Protein AF-A0A1Y3R311-F1 (afdb_monomer_lite)

Secondary structure (DSSP, 8-state):
-PPP-PPP-------PPP--EEETTEEEEE--TTS---SPPPPTTTEEEEEEEE-SHHHHHHHHHHHHHHHHTTS-SEEEEESSSSEEEEEEEETT-HHHHHHHHHHHHHTT-S-B-TTSPBP--EEEEHHHHHTT--GGG---SEEGGGTB-TTT-PBPSS---

Foldseek 3Di:
DDDDDDDPPDDPDDDDFFDFDDDPQKTKGFADPPQPAPADAADLQQKWWFKFWADAQVSQVLLVVLQRVCSSNNLAGMKMFGNDGTDMITGMHRNVDPVSVLSVLVSCLVSVRFDADPLRFTDFGAIGGVVCVVVVQDDPSDDGPGTPVLFADRNPRDGDPDRDD

Radius of gyration: 16.3 Å; chains: 1; bounding box: 55×37×41 Å

Sequence (165 aa):
MFGPFGRPKGHAGKYAPNTIQNFGGWDWYFAFPNTSISAPMPNKHNSGKWMYFFQDKQGRAFANEMCDLAVGQGIVQEAKASAKDEGVACFYIDGTDITAHQRVIRFFLDHNMIQRTKTGRLYNISFKFDQQTRGGQYGTDFTAQIKLEQFVNLDTGEMLPDPKL

Structure (mmCIF, N/CA/C/O backbone):
data_AF-A0A1Y3R311-F1
#
_entry.id   AF-A0A1Y3R311-F1
#
loop_
_atom_site.group_PDB
_atom_site.id
_atom_site.type_symbol
_atom_site.label_atom_id
_atom_site.label_alt_id
_atom_site.label_comp_id
_atom_site.label_asym_id
_atom_site.label_entity_id
_atom_site.label_seq_id
_atom_site.pdbx_PDB_ins_code
_atom_site.Cartn_x
_atom_site.Cartn_y
_atom_site.Cartn_z
_atom_site.occupancy
_atom_site.B_iso_or_equiv
_atom_site.auth_seq_id
_atom_site.auth_comp_id
_atom_site.auth_asym_id
_atom_site.auth_atom_id
_atom_site.pdbx_PDB_model_num
ATOM 1 N N . MET A 1 1 ? -35.993 -8.562 8.475 1.00 33.44 1 MET A N 1
ATOM 2 C CA . MET A 1 1 ? -35.284 -9.820 8.164 1.00 33.44 1 MET A CA 1
ATOM 3 C C . MET A 1 1 ? -34.502 -9.564 6.882 1.00 33.44 1 MET A C 1
ATOM 5 O O . MET A 1 1 ? -35.084 -9.588 5.809 1.00 33.44 1 MET A O 1
ATOM 9 N N . PHE A 1 2 ? -33.247 -9.128 7.007 1.00 33.75 2 PHE A N 1
ATOM 10 C CA . PHE A 1 2 ? -32.406 -8.748 5.869 1.00 33.75 2 PHE A CA 1
ATOM 11 C C . PHE A 1 2 ? -31.692 -10.000 5.352 1.00 33.75 2 PHE A C 1
ATOM 13 O O . PHE A 1 2 ? -31.004 -10.672 6.117 1.00 33.75 2 PHE A O 1
ATOM 20 N N . GLY A 1 3 ? -31.933 -10.350 4.086 1.00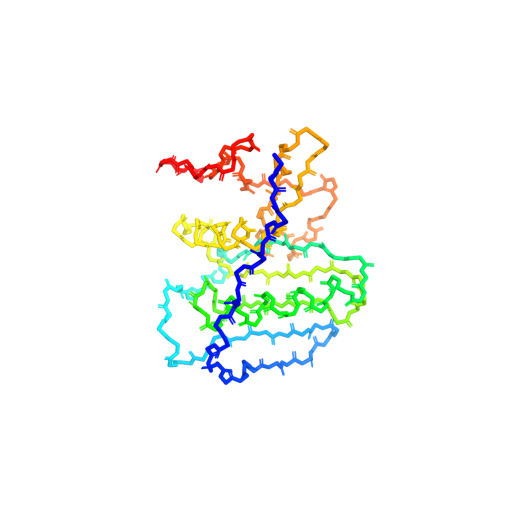 31.83 3 GLY A N 1
ATOM 21 C CA . GLY A 1 3 ? -31.294 -11.484 3.414 1.00 31.83 3 GLY A CA 1
ATOM 22 C C . GLY A 1 3 ? -29.784 -11.276 3.235 1.00 31.83 3 GLY A C 1
ATOM 23 O O . GLY A 1 3 ? -29.303 -10.146 3.338 1.00 31.83 3 GLY A O 1
ATOM 24 N N . PRO A 1 4 ? -29.017 -12.352 2.989 1.00 43.59 4 PRO A N 1
ATOM 25 C CA . PRO A 1 4 ? -27.566 -12.275 2.939 1.00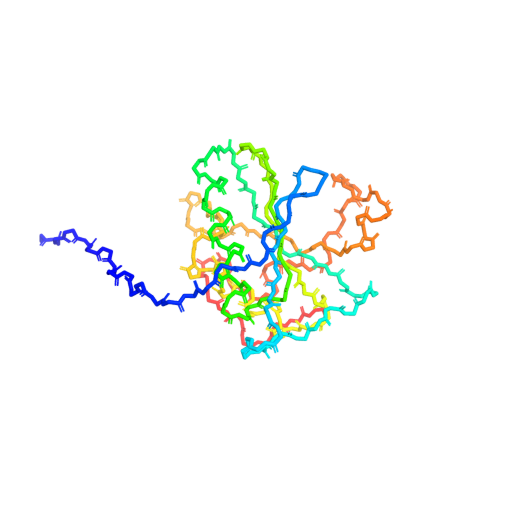 43.59 4 PRO A CA 1
ATOM 26 C C . PRO A 1 4 ? -27.128 -11.449 1.728 1.00 43.59 4 PRO A C 1
ATOM 28 O O . PRO A 1 4 ? -27.533 -11.715 0.596 1.00 43.59 4 PRO A O 1
ATOM 31 N N . PHE A 1 5 ? -26.290 -10.446 1.989 1.00 41.44 5 PHE A N 1
ATOM 32 C CA . PHE A 1 5 ? -25.593 -9.649 0.989 1.00 41.44 5 PHE A CA 1
ATOM 33 C C . PHE A 1 5 ? -24.853 -10.570 0.012 1.00 41.44 5 PHE A C 1
ATOM 35 O O . PHE A 1 5 ? -23.807 -11.141 0.329 1.00 41.44 5 PHE A O 1
ATOM 42 N N . GLY A 1 6 ? -25.413 -10.728 -1.187 1.00 32.56 6 GLY A N 1
ATOM 43 C CA . GLY A 1 6 ? -24.712 -11.331 -2.307 1.00 32.56 6 GLY A CA 1
ATOM 44 C C . GLY A 1 6 ? -23.505 -10.467 -2.652 1.00 32.56 6 GLY A C 1
ATOM 45 O O . GLY A 1 6 ? -23.652 -9.275 -2.919 1.00 32.56 6 GLY A O 1
ATOM 46 N N . ARG A 1 7 ? -22.308 -11.062 -2.641 1.00 37.09 7 ARG A N 1
ATOM 47 C CA . ARG A 1 7 ? -21.120 -10.437 -3.238 1.00 37.09 7 ARG A CA 1
ATOM 48 C C . ARG A 1 7 ? -21.455 -10.067 -4.688 1.00 37.09 7 ARG A C 1
ATOM 50 O O . ARG A 1 7 ? -22.067 -10.897 -5.372 1.00 37.09 7 ARG A O 1
ATOM 57 N N . PRO A 1 8 ? -21.052 -8.890 -5.193 1.00 36.47 8 PRO A N 1
ATOM 58 C CA . PRO A 1 8 ? -21.158 -8.616 -6.615 1.00 36.47 8 PRO A CA 1
ATOM 59 C C . PRO A 1 8 ? -20.398 -9.707 -7.372 1.00 36.47 8 PRO A C 1
ATOM 61 O O . PRO A 1 8 ? -19.242 -10.001 -7.062 1.00 36.47 8 PRO A O 1
ATOM 64 N N . LYS A 1 9 ? -21.061 -10.345 -8.341 1.00 37.06 9 LYS A N 1
ATOM 65 C CA . LYS A 1 9 ? -20.399 -11.245 -9.284 1.00 37.06 9 LYS A CA 1
ATOM 66 C C . LYS A 1 9 ? -19.397 -10.408 -10.077 1.00 37.06 9 LYS A C 1
ATOM 68 O O . LYS A 1 9 ? -19.797 -9.592 -10.908 1.00 37.06 9 LYS A O 1
ATOM 73 N N . GLY A 1 10 ? -18.113 -10.589 -9.775 1.00 35.22 10 GLY A N 1
ATOM 74 C CA . GLY A 1 10 ? -17.020 -9.999 -10.531 1.00 35.22 10 GLY A CA 1
ATOM 75 C C . GLY A 1 10 ? -17.167 -10.371 -12.000 1.00 35.22 10 GLY A C 1
ATOM 76 O O . GLY A 1 10 ? -17.261 -11.548 -12.351 1.00 35.22 10 GLY A O 1
ATOM 77 N N . HIS A 1 11 ? -17.242 -9.356 -12.855 1.00 34.84 11 HIS A N 1
ATOM 78 C CA . HIS A 1 11 ? -17.061 -9.543 -14.282 1.00 34.84 11 HIS A CA 1
ATOM 79 C C . HIS A 1 11 ? -15.613 -9.986 -14.488 1.00 34.84 11 HIS A C 1
ATOM 81 O O . HIS A 1 11 ? -14.689 -9.206 -14.273 1.00 34.84 11 HIS A O 1
ATOM 87 N N . ALA A 1 12 ? -15.426 -11.243 -14.888 1.00 39.66 12 ALA A N 1
ATOM 88 C CA . ALA A 1 12 ? -14.162 -11.753 -15.399 1.00 39.66 12 ALA A CA 1
ATOM 89 C C . ALA A 1 12 ? -13.869 -11.070 -16.748 1.00 39.66 12 ALA A C 1
ATOM 91 O O . ALA A 1 12 ? -14.167 -11.593 -17.823 1.00 39.66 12 ALA A O 1
ATOM 92 N N . GLY A 1 13 ? -13.366 -9.838 -16.674 1.00 34.75 13 GLY A N 1
ATOM 93 C CA . GLY A 1 13 ? -12.784 -9.116 -17.792 1.00 34.75 13 GLY A CA 1
ATOM 94 C C . GLY A 1 13 ? -11.425 -9.718 -18.129 1.00 34.75 13 GLY A C 1
ATOM 95 O O . GLY A 1 13 ? -10.591 -9.934 -17.258 1.00 34.75 13 GLY A O 1
ATOM 96 N N . LYS A 1 14 ? -11.243 -10.028 -19.409 1.00 38.16 14 LYS A N 1
ATOM 97 C CA . LYS A 1 14 ? -10.046 -10.607 -20.015 1.00 38.16 14 LYS A CA 1
ATOM 98 C C . LYS A 1 14 ? -8.841 -9.676 -19.831 1.00 38.16 14 LYS A C 1
ATOM 100 O O . LYS A 1 14 ? -8.681 -8.746 -20.616 1.00 38.16 14 LYS A O 1
ATOM 105 N N . TYR A 1 15 ? -7.975 -9.949 -18.865 1.00 43.69 15 TYR A N 1
ATOM 106 C CA . TYR A 1 15 ? -6.634 -9.365 -18.827 1.00 43.69 15 TYR A CA 1
ATOM 107 C C . TYR A 1 15 ? -5.619 -10.494 -19.041 1.00 43.69 15 TYR A C 1
ATOM 109 O O . TYR A 1 15 ? -5.654 -11.512 -18.353 1.00 43.69 15 TYR A O 1
ATOM 117 N N . ALA A 1 16 ? -4.800 -10.367 -20.091 1.00 45.19 16 ALA A N 1
ATOM 118 C CA . ALA A 1 16 ? -3.695 -11.283 -20.373 1.00 45.19 16 ALA A CA 1
ATOM 119 C C . ALA A 1 16 ? -2.626 -11.140 -19.274 1.00 45.19 16 ALA A C 1
ATOM 121 O O . ALA A 1 16 ? -2.457 -10.032 -18.763 1.00 45.19 16 ALA A O 1
ATOM 122 N N . PRO A 1 17 ? -1.932 -12.228 -18.890 1.00 49.78 17 PRO A N 1
ATOM 123 C CA . PRO A 1 17 ? -1.166 -12.261 -17.652 1.00 49.78 17 PRO A CA 1
ATOM 124 C C . PRO A 1 17 ? -0.031 -11.247 -17.705 1.00 49.78 17 PRO A C 1
ATOM 126 O O . PRO A 1 17 ? 0.752 -11.239 -18.656 1.00 49.78 17 PRO A O 1
ATOM 129 N N . ASN A 1 18 ? 0.055 -10.409 -16.675 1.00 54.84 18 ASN A N 1
ATOM 130 C CA . ASN A 1 18 ? 1.205 -9.550 -16.441 1.00 54.84 18 ASN A CA 1
ATOM 131 C C . ASN A 1 18 ? 2.493 -10.383 -16.443 1.00 54.84 18 ASN A C 1
ATOM 133 O O . ASN A 1 18 ? 2.477 -11.591 -16.185 1.00 54.84 18 ASN A O 1
ATOM 137 N N . THR A 1 19 ? 3.632 -9.762 -16.759 1.00 57.53 19 THR A N 1
ATOM 138 C CA . THR A 1 19 ? 4.899 -10.506 -16.749 1.00 57.53 19 THR A CA 1
ATOM 139 C C . THR A 1 19 ? 5.292 -10.770 -15.301 1.00 57.53 19 THR A C 1
ATOM 141 O O . THR A 1 19 ? 5.843 -9.887 -14.649 1.00 57.53 19 THR A O 1
ATOM 144 N N . ILE A 1 20 ? 5.006 -11.979 -14.813 1.00 64.81 20 ILE A N 1
ATOM 145 C CA . ILE A 1 20 ? 5.446 -12.434 -13.496 1.00 64.81 20 ILE A CA 1
ATOM 146 C C . ILE A 1 20 ? 6.884 -12.913 -13.625 1.00 64.81 20 ILE A C 1
ATOM 148 O O . ILE A 1 20 ? 7.164 -13.903 -14.302 1.00 64.81 20 ILE A O 1
ATOM 152 N N . GLN A 1 21 ? 7.801 -12.212 -12.969 1.00 71.62 21 GLN A N 1
ATOM 153 C CA . GLN A 1 21 ? 9.189 -12.650 -12.863 1.00 71.62 21 GLN A CA 1
ATOM 154 C C . GLN A 1 21 ? 9.486 -12.988 -11.412 1.00 71.62 21 GLN A C 1
ATOM 156 O O . GLN A 1 21 ? 9.412 -12.118 -10.544 1.00 71.62 21 GLN A O 1
ATOM 161 N N . ASN A 1 22 ? 9.832 -14.249 -11.150 1.00 77.81 22 ASN A N 1
ATOM 162 C CA . ASN A 1 22 ? 10.352 -14.629 -9.848 1.00 77.81 22 ASN A CA 1
ATOM 163 C C . ASN A 1 22 ? 11.850 -14.310 -9.799 1.00 77.81 22 ASN A C 1
ATOM 165 O O . ASN A 1 22 ? 12.645 -14.918 -10.517 1.00 77.81 22 ASN A O 1
ATOM 169 N N . PHE A 1 23 ? 12.238 -13.350 -8.963 1.00 78.56 23 PHE A N 1
ATOM 170 C CA . PHE A 1 23 ? 13.641 -12.999 -8.767 1.00 78.56 23 PHE A CA 1
ATOM 171 C C . PHE A 1 23 ? 13.934 -12.733 -7.292 1.00 78.56 23 PHE A C 1
ATOM 173 O O . PHE A 1 23 ? 13.327 -11.863 -6.667 1.00 78.56 23 PHE A O 1
ATOM 180 N N . GLY A 1 24 ? 14.887 -13.482 -6.729 1.00 81.50 24 GLY A N 1
ATOM 181 C CA . GLY A 1 24 ? 15.373 -13.265 -5.363 1.00 81.50 24 GLY A CA 1
ATOM 182 C C . GLY A 1 24 ? 14.304 -13.429 -4.276 1.00 81.50 24 GLY A C 1
ATOM 183 O O . GLY A 1 24 ? 14.349 -12.719 -3.274 1.00 81.50 24 GLY A O 1
ATOM 184 N N . GLY A 1 25 ? 13.328 -14.324 -4.479 1.00 89.62 25 GLY A N 1
ATOM 185 C CA . GLY A 1 25 ? 12.224 -14.545 -3.536 1.00 89.62 25 GLY A CA 1
ATOM 186 C C . GLY A 1 25 ? 11.068 -13.545 -3.654 1.00 89.62 25 GLY A C 1
ATOM 187 O O . GLY A 1 25 ? 10.275 -13.433 -2.719 1.00 89.62 25 GLY A O 1
ATOM 188 N N . TRP A 1 26 ? 10.966 -12.836 -4.780 1.00 92.44 26 TRP A N 1
ATOM 189 C CA . TRP A 1 26 ? 9.893 -11.888 -5.081 1.00 92.44 26 TRP A CA 1
ATOM 190 C C . TRP A 1 26 ? 9.209 -12.241 -6.394 1.00 92.44 26 TRP A C 1
ATOM 192 O O . TRP A 1 26 ? 9.898 -12.489 -7.382 1.00 92.44 26 TRP A O 1
ATOM 202 N N . ASP A 1 27 ? 7.880 -12.192 -6.399 1.00 93.31 27 ASP A N 1
ATOM 203 C CA . ASP A 1 27 ? 7.054 -12.216 -7.603 1.00 93.31 27 ASP A CA 1
ATOM 204 C C . ASP A 1 27 ? 6.836 -10.755 -8.041 1.00 93.31 27 ASP A C 1
ATOM 206 O O . ASP A 1 27 ? 6.221 -9.974 -7.310 1.00 93.31 27 ASP A O 1
ATOM 210 N N . TRP A 1 28 ? 7.406 -10.359 -9.183 1.00 93.19 28 TRP A N 1
ATOM 211 C CA . TRP A 1 28 ? 7.300 -9.000 -9.732 1.00 93.19 28 TRP A CA 1
ATOM 212 C C . TRP A 1 28 ? 6.217 -8.904 -10.797 1.00 93.19 28 TRP A C 1
ATOM 214 O O . TRP A 1 28 ? 6.084 -9.813 -11.606 1.00 93.19 28 TRP A O 1
ATOM 224 N N . TYR A 1 29 ? 5.508 -7.779 -10.824 1.00 92.06 29 TYR A N 1
ATOM 225 C CA . TYR A 1 29 ? 4.404 -7.486 -11.730 1.00 92.06 29 TYR A CA 1
ATOM 226 C C . TYR A 1 29 ? 4.657 -6.136 -12.393 1.00 92.06 29 TYR A C 1
ATOM 228 O O . TYR A 1 29 ? 4.928 -5.148 -11.706 1.00 92.06 29 TYR A O 1
ATOM 236 N N . PHE A 1 30 ? 4.530 -6.089 -13.717 1.00 88.31 30 PHE A N 1
ATOM 237 C CA . PHE A 1 30 ? 4.763 -4.888 -14.514 1.00 88.31 30 PHE A CA 1
ATOM 238 C C . PHE A 1 30 ? 3.584 -4.624 -15.444 1.00 88.31 30 PHE A C 1
ATOM 240 O O . PHE A 1 30 ? 3.064 -5.557 -16.059 1.00 88.31 30 PHE A O 1
ATOM 247 N N . ALA A 1 31 ? 3.196 -3.356 -15.573 1.00 83.12 31 ALA A N 1
ATOM 248 C CA . ALA A 1 31 ? 2.235 -2.927 -16.578 1.00 83.12 31 ALA A CA 1
ATOM 249 C C . ALA A 1 31 ? 2.825 -3.111 -17.984 1.00 83.12 31 ALA A C 1
ATOM 251 O O . ALA A 1 31 ? 4.004 -2.837 -18.225 1.00 83.12 31 ALA A O 1
ATOM 252 N N . PHE A 1 32 ? 2.002 -3.559 -18.932 1.00 68.88 32 PHE A N 1
ATOM 253 C CA . PHE A 1 32 ? 2.428 -3.675 -20.321 1.00 68.88 32 PHE A CA 1
ATOM 254 C C . PHE A 1 32 ? 2.462 -2.304 -21.018 1.00 68.88 32 PHE A C 1
ATOM 256 O O . PHE A 1 32 ? 1.682 -1.414 -20.672 1.00 68.88 32 PHE A O 1
ATOM 263 N N . PRO A 1 33 ? 3.301 -2.133 -22.061 1.00 61.69 33 PRO A N 1
ATOM 264 C CA . PRO A 1 33 ? 3.416 -0.872 -22.804 1.00 61.69 33 PRO A CA 1
ATOM 265 C C . PRO A 1 33 ? 2.108 -0.353 -23.426 1.00 61.69 33 PRO A C 1
ATOM 267 O O . PRO A 1 33 ? 2.022 0.817 -23.783 1.00 61.69 33 PRO A O 1
ATOM 270 N N . ASN A 1 34 ? 1.109 -1.221 -23.599 1.00 60.12 34 ASN A N 1
ATOM 271 C CA . ASN A 1 34 ? -0.192 -0.919 -24.198 1.00 60.12 34 ASN A CA 1
ATOM 272 C C . ASN A 1 34 ? -1.341 -0.833 -23.180 1.00 60.12 34 ASN A C 1
ATOM 274 O O . ASN A 1 34 ? -2.484 -0.610 -23.584 1.00 60.12 34 ASN A O 1
ATOM 278 N N . THR A 1 35 ? -1.072 -0.993 -21.882 1.00 62.19 35 THR A N 1
ATOM 279 C CA . THR A 1 35 ? -2.042 -0.619 -20.850 1.00 62.19 35 THR A CA 1
ATOM 280 C C . THR A 1 35 ? -2.301 0.882 -20.987 1.00 62.19 35 THR A C 1
ATOM 282 O O . THR A 1 35 ? -1.375 1.651 -21.236 1.00 62.19 35 THR A O 1
ATOM 285 N N . SER A 1 36 ? -3.546 1.344 -20.855 1.00 58.09 36 SER A N 1
ATOM 286 C CA . SER A 1 36 ? -3.811 2.781 -20.717 1.00 58.09 36 SER A CA 1
ATOM 287 C C . SER A 1 36 ? -3.241 3.236 -19.373 1.00 58.09 36 SER A C 1
ATOM 289 O O . SER A 1 36 ? -3.910 3.182 -18.344 1.00 58.09 36 SER A O 1
ATOM 291 N N . ILE A 1 37 ? -1.954 3.580 -19.365 1.00 57.78 37 ILE A N 1
ATOM 292 C CA . ILE A 1 37 ? -1.220 3.888 -18.148 1.00 57.78 37 ILE A CA 1
ATOM 293 C C . ILE A 1 37 ? -1.708 5.239 -17.623 1.00 57.78 37 ILE A C 1
ATOM 295 O O . ILE A 1 37 ? -1.421 6.286 -18.198 1.00 57.78 37 ILE A O 1
ATOM 299 N N . SER A 1 38 ? -2.420 5.216 -16.497 1.00 57.25 38 SER A N 1
ATOM 300 C CA . SER A 1 38 ? -2.753 6.433 -15.745 1.00 57.25 38 SER A CA 1
ATOM 301 C C . SER A 1 38 ? -1.629 6.874 -14.791 1.00 57.25 38 SER A C 1
ATOM 303 O O . SER A 1 38 ? -1.672 7.971 -14.236 1.00 57.25 38 SER A O 1
ATOM 305 N N . ALA A 1 39 ? -0.620 6.019 -14.585 1.00 61.38 39 ALA A N 1
ATOM 306 C CA . ALA A 1 39 ? 0.456 6.194 -13.614 1.00 61.38 39 ALA A CA 1
ATOM 307 C C . ALA A 1 39 ? 1.813 6.437 -14.299 1.00 61.38 39 ALA A C 1
ATOM 309 O O . ALA A 1 39 ? 2.302 5.522 -14.950 1.00 61.38 39 ALA A O 1
ATOM 310 N N . PRO A 1 40 ? 2.488 7.588 -14.153 1.00 67.69 40 PRO A N 1
ATOM 311 C CA . PRO A 1 40 ? 3.854 7.740 -14.664 1.00 67.69 40 PRO A CA 1
ATOM 312 C C . PRO A 1 40 ? 4.834 6.787 -13.950 1.00 67.69 40 PRO A C 1
ATOM 314 O O . PRO A 1 40 ? 4.577 6.351 -12.826 1.00 67.69 40 PRO A O 1
ATOM 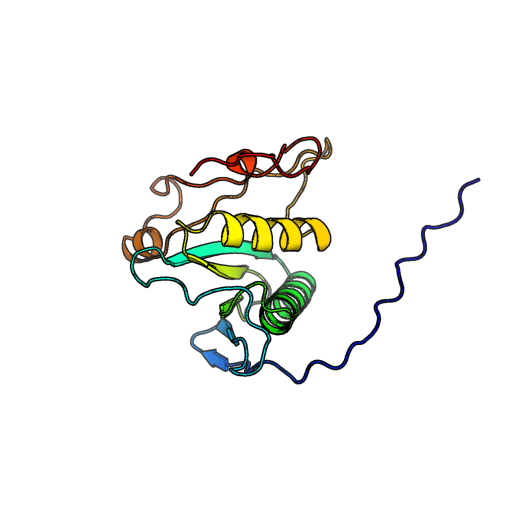317 N N . MET A 1 41 ? 5.961 6.458 -14.597 1.00 69.31 41 MET A N 1
ATOM 318 C CA . MET A 1 41 ? 7.030 5.700 -13.935 1.00 69.31 41 MET A CA 1
ATOM 319 C C . MET A 1 41 ? 7.581 6.559 -12.797 1.00 69.31 41 MET A C 1
ATOM 321 O O . MET A 1 41 ? 7.843 7.745 -13.023 1.00 69.31 41 MET A O 1
ATOM 325 N N . PRO A 1 42 ? 7.790 5.997 -11.597 1.00 69.75 42 PRO A N 1
ATOM 326 C CA . PRO A 1 42 ? 8.322 6.766 -10.488 1.00 69.75 42 PRO A CA 1
ATOM 327 C C . PRO A 1 42 ? 9.716 7.298 -10.816 1.00 69.75 42 PRO A C 1
ATOM 329 O O . PRO A 1 42 ? 10.586 6.560 -11.290 1.00 69.75 42 PRO A O 1
ATOM 332 N N . ASN A 1 43 ? 9.966 8.574 -10.513 1.00 73.88 43 ASN A N 1
ATOM 333 C CA . ASN A 1 43 ? 11.324 9.094 -10.546 1.00 73.88 43 ASN A CA 1
ATOM 334 C C . ASN A 1 43 ? 12.175 8.305 -9.540 1.00 73.88 43 ASN A C 1
ATOM 336 O O . ASN A 1 43 ? 11.817 8.177 -8.370 1.00 7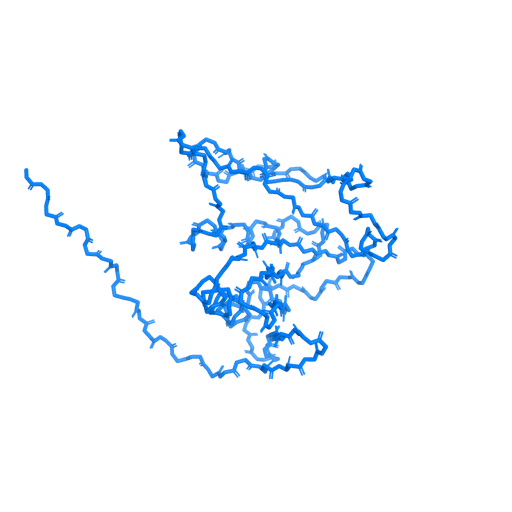3.88 43 ASN A O 1
ATOM 340 N N . LYS A 1 44 ? 13.342 7.806 -9.963 1.00 72.50 44 LYS A N 1
ATOM 341 C CA . LYS A 1 44 ? 14.245 7.003 -9.121 1.00 72.50 44 LYS A CA 1
ATOM 342 C C . LYS A 1 44 ? 14.628 7.688 -7.799 1.00 72.50 44 LYS A C 1
ATOM 344 O O . LYS A 1 44 ? 14.963 6.991 -6.839 1.00 72.50 44 LYS A O 1
ATOM 349 N N . HIS A 1 45 ? 14.603 9.020 -7.749 1.00 78.62 45 HIS A N 1
ATOM 350 C CA . HIS A 1 45 ? 14.885 9.793 -6.540 1.00 78.62 45 HIS A CA 1
ATOM 351 C C . HIS A 1 45 ? 13.696 9.850 -5.575 1.00 78.62 45 HIS A C 1
ATOM 353 O O . HIS A 1 45 ? 13.917 9.771 -4.370 1.00 78.62 45 HIS A O 1
ATOM 359 N N . ASN A 1 46 ? 12.466 9.893 -6.084 1.00 84.06 46 ASN A N 1
ATOM 360 C CA . ASN A 1 46 ? 11.252 10.044 -5.275 1.00 84.06 46 ASN A CA 1
ATOM 361 C C . ASN A 1 46 ? 10.427 8.753 -5.186 1.00 84.06 46 ASN A C 1
ATOM 363 O O . ASN A 1 46 ? 9.361 8.736 -4.579 1.00 84.06 46 ASN A O 1
ATOM 367 N N . SER A 1 47 ? 10.921 7.657 -5.764 1.00 90.81 47 SER A N 1
ATOM 368 C CA . SER A 1 47 ? 10.283 6.345 -5.711 1.00 90.81 47 SER A CA 1
ATOM 369 C C . SER A 1 47 ? 10.064 5.894 -4.269 1.00 90.81 47 SER A C 1
ATOM 371 O O . SER A 1 47 ? 10.971 5.919 -3.427 1.00 90.81 47 SER A O 1
ATOM 373 N N . GLY A 1 48 ? 8.858 5.418 -4.000 1.00 93.88 48 GLY A N 1
ATOM 374 C CA . GLY A 1 48 ? 8.518 4.740 -2.765 1.00 93.88 48 GLY A CA 1
ATOM 375 C C . GLY A 1 48 ? 7.375 3.763 -2.978 1.00 93.88 48 GLY A C 1
ATOM 376 O O . GLY A 1 48 ? 6.988 3.466 -4.108 1.00 93.88 48 GLY A O 1
ATOM 377 N N . LYS A 1 49 ? 6.870 3.207 -1.880 1.00 95.94 49 LYS A N 1
ATOM 378 C CA . LYS A 1 49 ? 5.858 2.153 -1.922 1.00 95.94 49 LYS A CA 1
ATOM 379 C C . LYS A 1 49 ? 4.810 2.290 -0.826 1.00 95.94 49 LYS A C 1
ATOM 381 O O . LYS A 1 49 ? 5.140 2.560 0.332 1.00 95.94 49 LYS A O 1
ATOM 386 N N . TRP A 1 50 ? 3.566 2.000 -1.192 1.00 98.06 50 TRP A N 1
ATOM 387 C CA . TRP A 1 50 ? 2.556 1.541 -0.241 1.00 98.06 50 TRP A CA 1
ATOM 388 C C . TRP A 1 50 ? 2.697 0.032 -0.047 1.00 98.06 50 TRP A C 1
ATOM 390 O O . TRP A 1 50 ? 3.097 -0.682 -0.970 1.00 98.06 50 TRP A O 1
ATOM 400 N N . MET A 1 51 ? 2.412 -0.447 1.164 1.00 97.94 51 MET A N 1
ATOM 401 C CA . MET A 1 51 ? 2.677 -1.827 1.573 1.00 97.94 51 MET A CA 1
ATOM 402 C C . MET A 1 51 ? 1.411 -2.504 2.091 1.00 97.94 51 MET A C 1
ATOM 404 O O . MET A 1 51 ? 0.664 -1.910 2.866 1.00 97.94 51 MET A O 1
ATOM 408 N N . TYR A 1 52 ? 1.226 -3.764 1.710 1.00 98.06 52 TYR A N 1
ATOM 409 C CA . TYR A 1 52 ? 0.211 -4.666 2.244 1.00 98.06 52 TYR A CA 1
ATOM 410 C C . TYR A 1 52 ? 0.895 -5.895 2.844 1.00 98.06 52 TYR A C 1
ATOM 412 O O . TYR A 1 52 ? 1.615 -6.595 2.138 1.00 98.06 52 TYR A O 1
ATOM 420 N N . PHE A 1 53 ? 0.694 -6.150 4.136 1.00 96.88 53 PHE A N 1
ATOM 421 C CA . PHE A 1 53 ? 1.299 -7.287 4.832 1.00 96.88 53 PHE A CA 1
ATOM 422 C C . PHE A 1 53 ? 0.318 -8.455 4.914 1.00 96.88 53 PHE A C 1
ATOM 424 O O . PHE A 1 53 ? -0.848 -8.268 5.260 1.00 96.88 53 PHE A O 1
ATOM 431 N N . PHE A 1 54 ? 0.814 -9.658 4.646 1.00 96.69 54 PHE A N 1
ATOM 432 C CA . PHE A 1 54 ? 0.052 -10.902 4.680 1.00 96.69 54 PHE A CA 1
ATOM 433 C C . PHE A 1 54 ? 0.795 -11.966 5.495 1.00 96.69 54 PHE A C 1
ATOM 435 O O . PHE A 1 54 ? 2.016 -11.908 5.629 1.00 96.69 54 PHE A O 1
ATOM 442 N N . GLN A 1 55 ? 0.056 -12.919 6.067 1.00 96.19 55 GLN A N 1
ATOM 443 C CA . GLN A 1 55 ? 0.577 -13.843 7.090 1.00 96.19 55 GLN A CA 1
ATOM 444 C C . GLN A 1 55 ? 0.436 -15.327 6.724 1.00 96.19 55 GLN A C 1
ATOM 446 O O . GLN A 1 55 ? 0.904 -16.186 7.464 1.00 96.19 55 GLN A O 1
ATOM 451 N N . ASP A 1 56 ? -0.209 -15.648 5.604 1.00 96.50 56 ASP A N 1
ATOM 452 C CA . ASP A 1 56 ? -0.452 -17.028 5.199 1.00 96.50 56 ASP A CA 1
ATOM 453 C C . ASP A 1 56 ? -0.630 -17.169 3.679 1.00 96.50 56 ASP A C 1
ATOM 455 O O . ASP A 1 56 ? -0.724 -16.197 2.925 1.00 96.50 56 ASP A O 1
ATOM 459 N N . LYS A 1 57 ? -0.735 -18.422 3.228 1.00 95.06 57 LYS A N 1
ATOM 460 C CA . LYS A 1 57 ? -0.930 -18.781 1.816 1.00 95.06 57 LYS A CA 1
ATOM 461 C C . LYS A 1 57 ? -2.126 -18.091 1.161 1.00 95.06 57 LYS A C 1
ATOM 463 O O . LYS A 1 57 ? -2.066 -17.801 -0.032 1.00 95.06 57 LYS A O 1
ATOM 468 N N . GLN A 1 58 ? -3.209 -17.860 1.901 1.00 96.75 58 GLN A N 1
ATOM 469 C CA . GLN A 1 58 ? -4.412 -17.222 1.364 1.00 96.75 58 GLN A CA 1
ATOM 470 C C . GLN A 1 58 ? -4.171 -15.723 1.190 1.00 96.75 58 GLN A C 1
ATOM 472 O O . GLN A 1 58 ? -4.464 -15.175 0.130 1.00 96.75 58 GLN A O 1
ATOM 477 N N . GLY A 1 59 ? -3.548 -15.083 2.179 1.00 96.31 59 GLY A N 1
ATOM 478 C CA . GLY A 1 59 ? -3.093 -13.702 2.102 1.00 96.31 59 GLY A CA 1
ATOM 479 C C . GLY A 1 59 ? -2.061 -13.488 0.994 1.00 96.31 59 GLY A C 1
ATOM 480 O O . GLY A 1 59 ? -2.141 -12.490 0.285 1.00 96.31 59 GLY A O 1
ATOM 481 N N . ARG A 1 60 ? -1.148 -14.441 0.773 1.00 95.25 60 ARG A N 1
ATOM 482 C CA . ARG A 1 60 ? -0.215 -14.420 -0.362 1.00 95.25 60 ARG A CA 1
ATOM 483 C C . ARG A 1 60 ? -0.953 -14.496 -1.698 1.00 95.25 60 ARG A C 1
ATOM 485 O O . ARG A 1 60 ? -0.661 -13.713 -2.597 1.00 95.25 60 ARG A O 1
ATOM 492 N N . ALA A 1 61 ? -1.899 -15.426 -1.843 1.00 95.94 61 ALA A N 1
ATOM 493 C CA . ALA A 1 61 ? -2.688 -15.554 -3.068 1.00 95.94 61 ALA A CA 1
ATOM 494 C C . ALA A 1 61 ? -3.463 -14.260 -3.367 1.00 95.94 61 ALA A C 1
ATOM 496 O O . ALA A 1 61 ? -3.416 -13.765 -4.489 1.00 95.94 61 ALA A O 1
ATOM 497 N N . PHE A 1 62 ? -4.081 -13.671 -2.340 1.00 97.06 62 PHE A N 1
ATOM 498 C CA . PHE A 1 62 ? -4.748 -12.376 -2.436 1.00 97.06 62 PHE A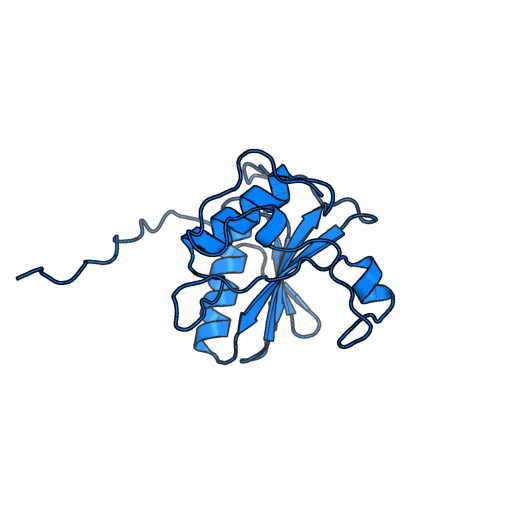 CA 1
ATOM 499 C C . PHE A 1 62 ? -3.775 -11.245 -2.804 1.00 97.06 62 PHE A C 1
ATOM 501 O O . PHE A 1 62 ? -4.058 -10.451 -3.693 1.00 97.06 62 PHE A O 1
ATOM 508 N N . ALA A 1 63 ? -2.599 -11.183 -2.175 1.00 97.12 63 ALA A N 1
ATOM 509 C CA . ALA A 1 63 ? -1.581 -10.182 -2.482 1.00 97.12 63 ALA A CA 1
ATOM 510 C C . ALA A 1 63 ? -1.119 -10.255 -3.947 1.00 97.12 63 ALA A C 1
ATOM 512 O O . ALA A 1 63 ? -1.004 -9.223 -4.604 1.00 97.12 63 ALA A O 1
ATOM 513 N N . ASN A 1 64 ? -0.910 -11.468 -4.465 1.00 94.88 64 ASN A N 1
ATOM 514 C CA . ASN A 1 64 ? -0.568 -11.705 -5.865 1.00 94.88 64 ASN A CA 1
ATOM 515 C C . ASN A 1 64 ? -1.689 -11.253 -6.814 1.00 94.88 64 ASN A C 1
ATOM 517 O O . ASN A 1 64 ? -1.410 -10.548 -7.780 1.00 94.88 64 ASN A O 1
ATOM 521 N N . GLU A 1 65 ? -2.946 -11.587 -6.508 1.00 95.94 65 GLU A N 1
ATOM 522 C CA . GLU A 1 65 ? -4.114 -11.120 -7.268 1.00 95.94 65 GLU A CA 1
ATOM 523 C C . GLU A 1 65 ? -4.192 -9.585 -7.297 1.00 95.94 65 GLU A C 1
ATOM 525 O O . GLU A 1 65 ? -4.409 -8.995 -8.352 1.00 95.94 65 GLU A O 1
ATOM 530 N N . MET A 1 66 ? -3.960 -8.918 -6.162 1.00 97.56 66 MET A N 1
ATOM 531 C CA . MET A 1 66 ? -3.998 -7.455 -6.085 1.00 97.56 66 MET A CA 1
ATOM 532 C C . MET A 1 66 ? -2.832 -6.797 -6.825 1.00 97.56 66 MET A C 1
ATOM 534 O O . MET A 1 66 ? -3.025 -5.754 -7.447 1.00 97.56 66 MET A O 1
ATOM 538 N N . CYS A 1 67 ? -1.632 -7.383 -6.786 1.00 96.06 67 CYS A N 1
ATOM 539 C CA . CYS A 1 67 ? -0.502 -6.917 -7.590 1.00 96.06 67 CYS A CA 1
ATOM 540 C C . CYS A 1 67 ? -0.816 -6.994 -9.089 1.00 96.06 67 CYS A C 1
ATOM 542 O O . CYS A 1 67 ? -0.626 -6.003 -9.794 1.00 96.06 67 CYS A O 1
ATOM 544 N N . ASP A 1 68 ? -1.331 -8.137 -9.547 1.00 93.25 68 ASP A N 1
ATOM 545 C CA . ASP A 1 68 ? -1.725 -8.386 -10.936 1.00 93.25 68 ASP A CA 1
ATOM 546 C C . ASP A 1 68 ? -2.823 -7.409 -11.393 1.00 93.25 68 ASP A C 1
ATOM 548 O O . ASP A 1 68 ? -2.701 -6.730 -12.417 1.00 93.25 68 ASP A O 1
ATOM 552 N N . LEU A 1 69 ? -3.864 -7.251 -10.574 1.00 93.88 69 LEU A N 1
ATOM 553 C CA . LEU A 1 69 ? -4.974 -6.349 -10.854 1.00 93.88 69 LEU A CA 1
ATOM 554 C C . LEU A 1 69 ? -4.526 -4.883 -10.909 1.00 93.88 69 LEU A C 1
ATOM 556 O O . LEU A 1 69 ? -4.915 -4.157 -11.824 1.00 93.88 69 LEU A O 1
ATOM 560 N N . ALA A 1 70 ? -3.684 -4.447 -9.967 1.00 94.06 70 ALA A N 1
ATOM 561 C CA . ALA A 1 70 ? -3.221 -3.065 -9.898 1.00 94.06 70 ALA A CA 1
ATOM 562 C C . ALA A 1 70 ? -2.414 -2.661 -11.140 1.00 94.06 70 ALA A C 1
ATOM 564 O O . ALA A 1 70 ? -2.624 -1.569 -11.672 1.00 94.06 70 ALA A O 1
ATOM 565 N N . VAL A 1 71 ? -1.516 -3.522 -11.633 1.00 91.81 71 VAL A N 1
ATOM 566 C CA . VAL A 1 71 ? -0.768 -3.219 -12.866 1.00 91.81 71 VAL A CA 1
ATOM 567 C C . VAL A 1 71 ? -1.649 -3.350 -14.113 1.00 91.81 71 VAL A C 1
ATOM 569 O O . VAL A 1 71 ? -1.563 -2.513 -15.012 1.00 91.81 71 VAL A O 1
ATOM 572 N N . GLY A 1 72 ? -2.563 -4.327 -14.141 1.00 88.75 72 GLY A N 1
ATOM 573 C CA . GLY A 1 72 ? -3.486 -4.547 -15.259 1.00 88.75 72 GLY A CA 1
ATOM 574 C C . GLY A 1 72 ? -4.481 -3.399 -15.453 1.00 88.75 72 GLY A C 1
ATOM 575 O O . GLY A 1 72 ? -4.825 -3.054 -16.582 1.00 88.75 72 GLY A O 1
ATOM 576 N N . GLN A 1 73 ? -4.894 -2.754 -14.360 1.00 88.88 73 GLN A N 1
ATOM 577 C CA . GLN A 1 73 ? -5.752 -1.564 -14.369 1.00 88.88 73 GLN A CA 1
ATOM 578 C C . GLN A 1 73 ? -4.968 -0.245 -14.469 1.00 88.88 73 GLN A C 1
ATOM 580 O O . GLN A 1 73 ? -5.566 0.830 -14.476 1.00 88.88 73 GLN A O 1
ATOM 585 N N . GLY A 1 74 ? -3.633 -0.296 -14.524 1.00 89.50 74 GLY A N 1
ATOM 586 C CA . GLY A 1 74 ? -2.794 0.900 -14.585 1.00 89.50 74 GLY A CA 1
ATOM 587 C C . GLY A 1 74 ? -2.847 1.764 -13.318 1.00 89.50 74 GLY A C 1
ATOM 588 O O . GLY A 1 74 ? -2.630 2.975 -13.404 1.00 89.50 74 GLY A O 1
ATOM 589 N N . ILE A 1 75 ? -3.136 1.164 -12.155 1.00 93.12 75 ILE A N 1
ATOM 590 C CA . ILE A 1 75 ? -3.060 1.804 -10.830 1.00 93.12 75 ILE A CA 1
ATOM 591 C C . ILE A 1 75 ? -1.603 2.139 -10.502 1.00 93.12 75 ILE A C 1
ATOM 593 O O . ILE A 1 75 ? -1.296 3.255 -10.070 1.00 93.12 75 ILE A O 1
ATOM 597 N N . VAL A 1 76 ? -0.705 1.189 -10.764 1.00 92.75 76 VAL A N 1
ATOM 598 C CA . VAL A 1 76 ? 0.753 1.337 -10.694 1.00 92.75 76 VAL A CA 1
ATOM 599 C C . VAL A 1 76 ? 1.390 0.716 -11.932 1.00 92.75 76 VAL A C 1
ATOM 601 O O . VAL A 1 76 ? 0.789 -0.141 -12.574 1.00 92.75 76 VAL A O 1
ATOM 604 N N . GLN A 1 77 ? 2.612 1.130 -12.265 1.00 89.75 77 GLN A N 1
ATOM 605 C CA . GLN A 1 77 ? 3.386 0.448 -13.308 1.00 89.75 77 GLN A CA 1
ATOM 606 C C . GLN A 1 77 ? 4.109 -0.792 -12.788 1.00 89.75 77 GLN A C 1
ATOM 608 O O . GLN A 1 77 ? 4.370 -1.711 -13.555 1.00 89.75 77 GLN A O 1
ATOM 613 N N . GLU A 1 78 ? 4.434 -0.814 -11.496 1.00 91.62 78 GLU A N 1
ATOM 614 C CA . GLU A 1 78 ? 5.245 -1.857 -10.886 1.00 91.62 78 GLU A CA 1
ATOM 615 C C . GLU A 1 78 ? 4.709 -2.204 -9.498 1.00 91.62 78 GLU A C 1
ATOM 617 O O . GLU A 1 78 ? 4.464 -1.337 -8.648 1.00 91.62 78 GLU A O 1
ATOM 622 N N . ALA A 1 79 ? 4.552 -3.501 -9.265 1.00 95.19 79 ALA A N 1
ATOM 623 C CA . ALA A 1 79 ? 4.256 -4.059 -7.962 1.00 95.19 79 ALA A CA 1
ATOM 624 C C . ALA A 1 79 ? 5.083 -5.325 -7.737 1.00 95.19 79 ALA A C 1
ATOM 626 O O . ALA A 1 79 ? 5.554 -5.962 -8.679 1.00 95.19 79 ALA A O 1
ATOM 627 N N . LYS A 1 80 ? 5.267 -5.712 -6.478 1.00 94.69 80 LYS A N 1
ATOM 628 C CA . LYS A 1 80 ? 5.878 -7.003 -6.149 1.00 94.69 80 LYS A CA 1
ATOM 629 C C . LYS A 1 80 ? 5.318 -7.578 -4.870 1.00 94.69 80 LYS A C 1
ATOM 631 O O . LYS A 1 80 ? 4.979 -6.816 -3.969 1.00 94.69 80 LYS A O 1
ATOM 636 N N . ALA A 1 81 ? 5.344 -8.894 -4.750 1.00 96.00 81 ALA A N 1
ATOM 637 C CA . ALA A 1 81 ? 4.966 -9.606 -3.540 1.00 96.00 81 ALA A CA 1
ATOM 638 C C . ALA A 1 81 ? 6.050 -10.605 -3.122 1.00 96.00 81 ALA A C 1
ATOM 640 O O . ALA A 1 81 ? 6.782 -11.143 -3.954 1.00 96.00 81 ALA A O 1
ATOM 641 N N . SER A 1 82 ? 6.183 -10.826 -1.813 1.00 95.62 82 SER A N 1
ATOM 642 C CA . SER A 1 82 ? 7.034 -11.893 -1.274 1.00 95.62 82 SER A CA 1
ATOM 643 C C . SER A 1 82 ? 6.565 -13.253 -1.801 1.00 95.62 82 SER A C 1
ATOM 645 O O . SER A 1 82 ? 5.378 -13.564 -1.744 1.00 95.62 82 SER A O 1
ATOM 647 N N . ALA A 1 83 ? 7.496 -14.094 -2.256 1.00 91.88 83 ALA A N 1
ATOM 648 C CA . ALA A 1 83 ? 7.197 -15.455 -2.709 1.00 91.88 83 ALA A CA 1
ATOM 649 C C . ALA A 1 83 ? 6.996 -16.456 -1.547 1.00 91.88 83 ALA A C 1
ATOM 651 O O . ALA A 1 83 ? 6.793 -17.649 -1.780 1.00 91.88 83 ALA A O 1
ATOM 652 N N . LYS A 1 84 ? 7.085 -15.995 -0.293 1.00 93.56 84 LYS A N 1
ATOM 653 C CA . LYS A 1 84 ? 6.809 -16.785 0.917 1.00 93.56 84 LYS A CA 1
ATOM 654 C C . LYS A 1 84 ? 5.331 -16.708 1.296 1.00 93.56 84 LYS A C 1
ATOM 656 O O . LYS A 1 84 ? 4.626 -15.814 0.844 1.00 93.56 84 LYS A O 1
ATOM 661 N N . ASP A 1 85 ? 4.883 -17.625 2.151 1.00 92.94 85 ASP A N 1
ATOM 662 C CA . ASP A 1 85 ? 3.496 -17.658 2.634 1.00 92.94 85 ASP A CA 1
ATOM 663 C C . ASP A 1 85 ? 3.148 -16.427 3.484 1.00 92.94 85 ASP A C 1
ATOM 665 O O . ASP A 1 85 ? 2.042 -15.921 3.390 1.00 92.94 85 ASP A O 1
ATOM 669 N N . GLU A 1 86 ? 4.099 -15.890 4.245 1.00 96.12 86 GLU A N 1
ATOM 670 C CA . GLU A 1 86 ? 3.983 -14.594 4.917 1.00 96.12 86 GLU A CA 1
ATOM 671 C C . GLU A 1 86 ? 4.925 -13.562 4.282 1.00 96.12 86 GLU A C 1
ATOM 673 O O . GLU A 1 86 ? 5.997 -13.892 3.756 1.00 96.12 86 GLU A O 1
ATOM 678 N N . GLY A 1 87 ? 4.543 -12.289 4.322 1.00 96.38 87 GLY A N 1
ATOM 679 C CA . GLY A 1 87 ? 5.370 -11.227 3.775 1.00 96.38 87 GLY A CA 1
ATOM 680 C C . GLY A 1 87 ? 4.619 -9.944 3.471 1.00 96.38 87 GLY A C 1
ATOM 681 O O . GLY A 1 87 ? 3.710 -9.533 4.190 1.00 96.38 87 GLY A O 1
ATOM 682 N N . VAL A 1 88 ? 5.073 -9.271 2.416 1.00 96.81 88 VAL A N 1
ATOM 683 C CA . VAL A 1 88 ? 4.589 -7.953 2.016 1.00 96.81 88 VAL A CA 1
ATOM 684 C C . VAL A 1 88 ? 4.431 -7.878 0.503 1.00 96.81 88 VAL A C 1
ATOM 686 O O . VAL A 1 88 ? 5.261 -8.406 -0.242 1.00 96.81 88 VAL A O 1
ATOM 689 N N . ALA A 1 89 ? 3.370 -7.212 0.065 1.00 97.75 89 ALA A N 1
ATOM 690 C CA . ALA A 1 89 ? 3.215 -6.692 -1.280 1.00 97.75 89 ALA A CA 1
ATOM 691 C C . ALA A 1 89 ? 3.481 -5.186 -1.291 1.00 97.75 89 ALA A C 1
ATOM 693 O O . ALA A 1 89 ? 3.055 -4.462 -0.391 1.00 97.75 89 ALA A O 1
ATOM 694 N N . CYS A 1 90 ? 4.195 -4.722 -2.308 1.00 97.56 90 CYS A N 1
ATOM 695 C CA . CYS A 1 90 ? 4.643 -3.347 -2.461 1.00 97.56 90 CYS A CA 1
ATOM 696 C C . CYS A 1 90 ? 4.128 -2.784 -3.784 1.00 97.56 90 CYS A C 1
ATOM 698 O O . CYS A 1 90 ? 4.338 -3.396 -4.830 1.00 97.56 90 CYS A O 1
ATOM 700 N N . PHE A 1 91 ? 3.527 -1.598 -3.728 1.00 97.06 91 PHE A N 1
ATOM 701 C CA . PHE A 1 91 ? 2.929 -0.900 -4.865 1.00 97.06 91 PHE A CA 1
ATOM 702 C C . PHE A 1 91 ? 3.678 0.411 -5.073 1.00 97.06 91 PHE A C 1
ATOM 704 O O . PHE A 1 91 ? 3.640 1.284 -4.200 1.00 97.06 91 PHE A O 1
ATOM 711 N N . TYR A 1 92 ? 4.415 0.513 -6.179 1.00 95.06 92 TYR A N 1
ATOM 712 C CA . TYR A 1 92 ? 5.397 1.572 -6.384 1.00 95.06 92 TYR A CA 1
ATOM 713 C C . TYR A 1 92 ? 4.798 2.789 -7.086 1.00 95.06 92 TYR A C 1
ATOM 715 O O . TYR A 1 92 ? 4.116 2.657 -8.102 1.00 95.06 92 TYR A O 1
ATOM 723 N N . ILE A 1 93 ? 5.092 3.975 -6.551 1.00 94.75 93 ILE A N 1
ATOM 724 C CA . ILE A 1 93 ? 4.706 5.274 -7.120 1.00 94.75 93 ILE A CA 1
ATOM 725 C C . ILE A 1 93 ? 5.783 6.328 -6.841 1.00 94.75 93 ILE A C 1
ATOM 727 O O . ILE A 1 93 ? 6.675 6.124 -6.010 1.00 94.75 93 ILE A O 1
ATOM 731 N N . ASP A 1 94 ? 5.694 7.461 -7.539 1.00 92.38 94 ASP A N 1
ATOM 732 C CA . ASP A 1 94 ? 6.432 8.664 -7.166 1.00 92.38 94 ASP A CA 1
ATOM 733 C C . ASP A 1 94 ? 5.811 9.238 -5.889 1.00 92.38 94 ASP A C 1
ATOM 735 O O . ASP A 1 94 ? 4.633 9.589 -5.873 1.00 92.38 94 ASP A O 1
ATOM 739 N N . GLY A 1 95 ? 6.592 9.316 -4.813 1.00 91.69 95 GLY A N 1
ATOM 740 C CA . GLY A 1 95 ? 6.112 9.775 -3.512 1.00 91.69 95 GLY A CA 1
ATOM 741 C C . GLY A 1 95 ? 5.812 11.272 -3.432 1.00 91.69 95 GLY A C 1
ATOM 742 O O . GLY A 1 95 ? 5.388 11.744 -2.385 1.00 91.69 95 GLY A O 1
ATOM 743 N N . THR A 1 96 ? 6.065 12.029 -4.501 1.00 90.50 96 THR A N 1
ATOM 744 C CA . THR A 1 96 ? 5.683 13.445 -4.610 1.00 90.50 96 THR A CA 1
ATOM 745 C C . THR A 1 96 ? 4.397 13.645 -5.420 1.00 90.50 96 THR A C 1
ATOM 747 O O . THR A 1 96 ? 3.839 14.742 -5.433 1.00 90.50 96 THR A O 1
ATOM 750 N N . ASP A 1 97 ? 3.884 12.590 -6.065 1.00 92.19 97 ASP A N 1
ATOM 751 C CA . ASP A 1 97 ? 2.660 12.630 -6.866 1.00 92.19 97 ASP A CA 1
ATOM 752 C C . ASP A 1 97 ? 1.430 12.297 -6.008 1.00 92.19 97 ASP A C 1
ATOM 754 O O . ASP A 1 97 ? 1.045 11.139 -5.814 1.00 92.19 97 ASP A O 1
ATOM 758 N N . ILE A 1 98 ? 0.768 13.350 -5.524 1.00 93.56 98 ILE A N 1
ATOM 759 C CA . ILE A 1 98 ? -0.476 13.263 -4.747 1.00 93.56 98 ILE A CA 1
ATOM 760 C C . ILE A 1 98 ? -1.549 12.441 -5.476 1.00 93.56 98 ILE A C 1
ATOM 762 O O . ILE A 1 98 ? -2.251 11.648 -4.844 1.00 93.56 98 ILE A O 1
ATOM 766 N N . THR A 1 99 ? -1.674 12.588 -6.797 1.00 93.25 99 THR A N 1
ATOM 767 C CA . THR A 1 99 ? -2.687 11.869 -7.582 1.00 93.25 99 THR A CA 1
ATOM 768 C C . THR A 1 99 ? -2.387 10.373 -7.596 1.00 93.25 99 THR A C 1
ATOM 770 O O . THR A 1 99 ? -3.298 9.553 -7.445 1.00 93.25 99 THR A O 1
ATOM 773 N N . ALA A 1 100 ? -1.110 9.997 -7.708 1.00 93.62 100 ALA A N 1
ATOM 774 C CA . ALA A 1 100 ? -0.691 8.604 -7.613 1.00 93.62 100 ALA A CA 1
ATOM 775 C C . ALA A 1 100 ? -0.961 8.008 -6.225 1.00 93.62 100 ALA A C 1
ATOM 777 O O . ALA A 1 100 ? -1.482 6.893 -6.140 1.00 93.62 100 ALA A O 1
ATOM 778 N N . HIS A 1 101 ? -0.698 8.755 -5.145 1.00 96.50 101 HIS A N 1
ATOM 779 C CA . HIS A 1 101 ? -1.071 8.328 -3.793 1.00 96.50 101 HIS A CA 1
ATOM 780 C C . HIS A 1 101 ? -2.573 8.073 -3.681 1.00 96.50 101 HIS A C 1
ATOM 782 O O . HIS A 1 101 ? -2.978 6.985 -3.275 1.00 96.50 101 HIS A O 1
ATOM 788 N N . GLN A 1 102 ? -3.404 9.038 -4.084 1.00 95.88 102 GLN A N 1
ATOM 789 C CA . GLN A 1 102 ? -4.859 8.898 -4.024 1.00 95.88 102 GLN A CA 1
ATOM 790 C C . GLN A 1 102 ? -5.357 7.693 -4.833 1.00 95.88 102 GLN A C 1
ATOM 792 O O . GLN A 1 102 ? -6.244 6.979 -4.373 1.00 95.88 102 GLN A O 1
ATOM 797 N N . ARG A 1 103 ? -4.789 7.440 -6.018 1.00 95.94 103 ARG A N 1
ATOM 798 C CA . ARG A 1 103 ? -5.159 6.296 -6.864 1.00 95.94 103 ARG A CA 1
ATOM 799 C C . ARG A 1 103 ? -4.865 4.957 -6.182 1.00 95.94 103 ARG A C 1
ATOM 801 O O . ARG A 1 103 ? -5.748 4.106 -6.134 1.00 95.94 103 ARG A O 1
ATOM 808 N N . VAL A 1 104 ? -3.671 4.784 -5.610 1.00 97.56 104 VAL A N 1
ATOM 809 C CA . VAL A 1 104 ? -3.308 3.551 -4.880 1.00 97.56 104 VAL A CA 1
ATOM 810 C C . VAL A 1 104 ? -4.133 3.395 -3.602 1.00 97.56 104 VAL A C 1
ATOM 812 O O . VAL A 1 104 ? -4.579 2.296 -3.288 1.00 97.56 104 VAL A O 1
ATOM 815 N N . ILE A 1 105 ? -4.378 4.485 -2.874 1.00 98.31 105 ILE A N 1
ATOM 816 C CA . ILE A 1 105 ? -5.161 4.453 -1.634 1.00 98.31 105 ILE A CA 1
ATOM 817 C C . ILE A 1 105 ? -6.621 4.083 -1.909 1.00 98.31 105 ILE A C 1
ATOM 819 O O . ILE A 1 105 ? -7.166 3.244 -1.196 1.00 98.31 105 ILE A O 1
ATOM 823 N N . ARG A 1 106 ? -7.243 4.647 -2.953 1.00 97.62 106 ARG A N 1
ATOM 824 C CA . ARG A 1 106 ? -8.595 4.247 -3.381 1.00 97.62 106 ARG A CA 1
ATOM 825 C C . ARG A 1 106 ? -8.641 2.762 -3.720 1.00 97.62 106 ARG A C 1
ATOM 827 O O . ARG A 1 106 ? -9.474 2.055 -3.171 1.00 97.62 106 ARG A O 1
ATOM 834 N N . PHE A 1 107 ? -7.671 2.276 -4.497 1.00 98.06 107 PHE A N 1
ATOM 835 C CA . PHE A 1 107 ? -7.538 0.848 -4.785 1.00 98.06 107 PHE A CA 1
ATOM 836 C C . PHE A 1 107 ? -7.445 0.008 -3.494 1.00 98.06 107 PHE A C 1
ATOM 838 O O . PHE A 1 107 ? -8.158 -0.978 -3.335 1.00 98.06 107 PHE A O 1
ATOM 845 N N . PHE A 1 108 ? -6.643 0.425 -2.511 1.00 98.56 108 PHE A N 1
ATOM 846 C CA . PHE A 1 108 ? -6.544 -0.280 -1.228 1.00 98.56 108 PHE A CA 1
ATOM 847 C C . PHE A 1 108 ? -7.862 -0.286 -0.441 1.00 98.56 108 PHE A C 1
ATOM 849 O O . PHE A 1 108 ? -8.179 -1.288 0.202 1.00 98.56 108 PHE A O 1
ATOM 856 N N . LEU A 1 109 ? -8.619 0.813 -0.461 1.00 97.94 109 LEU A N 1
ATOM 857 C CA . LEU A 1 109 ? -9.918 0.911 0.205 1.00 97.94 109 LEU A CA 1
ATOM 858 C C . LEU A 1 109 ? -10.960 0.014 -0.476 1.00 97.94 109 LEU A C 1
ATOM 860 O O . LEU A 1 109 ? -11.604 -0.780 0.209 1.00 97.94 109 LEU A O 1
ATOM 864 N N . ASP A 1 110 ? -11.057 0.076 -1.804 1.00 97.88 110 ASP A N 1
ATOM 865 C CA . ASP A 1 110 ? -12.017 -0.691 -2.610 1.00 97.88 110 ASP A CA 1
ATOM 866 C C . ASP A 1 110 ? -11.812 -2.207 -2.462 1.00 97.88 110 ASP A C 1
ATOM 868 O O . ASP A 1 110 ? -12.769 -2.985 -2.449 1.00 97.88 110 ASP A O 1
ATOM 872 N N . HIS A 1 111 ? -10.558 -2.628 -2.276 1.00 97.88 111 HIS A N 1
ATOM 873 C CA . HIS A 1 111 ? -10.177 -4.030 -2.118 1.00 97.88 111 HIS A CA 1
ATOM 874 C C . HIS A 1 111 ? -9.950 -4.463 -0.658 1.00 97.88 111 HIS A C 1
ATOM 876 O O . HIS A 1 111 ? -9.508 -5.583 -0.417 1.00 97.88 111 HIS A O 1
ATOM 882 N N . ASN A 1 112 ? -10.288 -3.630 0.336 1.00 96.38 112 ASN A N 1
ATOM 883 C CA . ASN A 1 112 ? -10.128 -3.928 1.771 1.00 96.38 112 ASN A CA 1
ATOM 884 C C . ASN A 1 112 ? -8.694 -4.317 2.183 1.00 96.38 112 ASN A C 1
ATOM 886 O O . ASN A 1 112 ? -8.477 -5.149 3.065 1.00 96.38 112 ASN A O 1
ATOM 890 N N . MET A 1 113 ? -7.696 -3.692 1.563 1.00 97.88 113 MET A N 1
ATOM 891 C CA . MET A 1 113 ? -6.280 -3.951 1.831 1.00 97.88 113 MET A CA 1
ATOM 892 C C . MET A 1 113 ? -5.761 -3.204 3.068 1.00 97.88 113 MET A C 1
ATOM 894 O O . MET A 1 113 ? -4.658 -3.468 3.541 1.00 97.88 113 MET A O 1
ATOM 898 N N . ILE A 1 114 ? -6.540 -2.273 3.621 1.00 97.62 114 ILE A N 1
ATOM 899 C CA . ILE A 1 114 ? -6.184 -1.539 4.837 1.00 97.62 114 ILE A CA 1
ATOM 900 C C . ILE A 1 114 ? -6.922 -2.165 6.012 1.00 97.62 114 ILE A C 1
ATOM 902 O O . ILE A 1 114 ? -8.152 -2.158 6.073 1.00 97.62 114 ILE A O 1
ATOM 906 N N . GLN A 1 115 ? -6.159 -2.692 6.967 1.00 95.44 115 GLN A N 1
ATOM 907 C CA . GLN A 1 115 ? -6.728 -3.246 8.187 1.00 95.44 115 GLN A CA 1
ATOM 908 C C . GLN A 1 115 ? -7.527 -2.178 8.947 1.00 95.44 115 GLN A C 1
ATOM 910 O O . GLN A 1 115 ? -7.215 -0.981 8.917 1.00 95.44 115 GLN A O 1
ATOM 915 N N . ARG A 1 116 ? -8.524 -2.635 9.701 1.00 95.88 116 ARG A N 1
ATOM 916 C CA . ARG A 1 116 ? -9.309 -1.805 10.616 1.00 95.88 116 ARG A CA 1
ATOM 917 C C . ARG A 1 116 ? -9.119 -2.283 12.049 1.00 95.88 116 ARG A C 1
ATOM 919 O O . ARG A 1 116 ? -8.939 -3.472 12.302 1.00 95.88 116 ARG A O 1
ATOM 926 N N . THR A 1 117 ? -9.165 -1.352 12.991 1.00 95.62 117 THR A N 1
ATOM 927 C CA . THR A 1 117 ? -9.241 -1.651 14.418 1.00 95.62 117 THR A CA 1
ATOM 928 C C . THR A 1 117 ? -10.597 -2.279 14.751 1.00 95.62 117 THR A C 1
ATOM 930 O O . THR A 1 117 ? -11.536 -2.265 13.951 1.00 95.62 117 THR A O 1
ATOM 933 N N . LYS A 1 118 ? -10.745 -2.759 15.991 1.00 94.88 118 LYS A N 1
ATOM 934 C CA . LYS A 1 118 ? -12.026 -3.275 16.502 1.00 94.88 118 LYS A CA 1
ATOM 935 C C . LYS A 1 118 ? -13.175 -2.261 16.424 1.00 94.88 118 LYS A C 1
ATOM 937 O O . LYS A 1 118 ? -14.323 -2.672 16.340 1.00 94.88 118 LYS A O 1
ATOM 942 N N . THR A 1 119 ? -12.880 -0.961 16.453 1.00 93.94 119 THR A N 1
ATOM 943 C CA . THR A 1 119 ? -13.884 0.112 16.365 1.00 93.94 119 THR A CA 1
ATOM 944 C C . THR A 1 119 ? -14.206 0.512 14.923 1.00 93.94 119 THR A C 1
ATOM 946 O O . THR A 1 119 ? -14.953 1.459 14.710 1.00 93.94 119 THR A O 1
ATOM 949 N N . GLY A 1 120 ? -13.642 -0.179 13.926 1.00 94.25 120 GLY A N 1
ATOM 950 C CA . GLY A 1 120 ? -13.852 0.104 12.505 1.00 94.25 120 GLY A CA 1
ATOM 951 C C . GLY A 1 120 ? -12.906 1.156 11.920 1.00 94.25 120 GLY A C 1
ATOM 952 O O . GLY A 1 120 ? -12.873 1.318 10.700 1.00 94.25 120 GLY A O 1
ATOM 953 N N . ARG A 1 121 ? -12.088 1.816 12.748 1.00 97.25 121 ARG A N 1
ATOM 954 C CA . ARG A 1 121 ? -11.117 2.826 12.310 1.00 97.25 121 ARG A CA 1
ATOM 955 C C . ARG A 1 121 ? -9.983 2.198 11.497 1.00 97.25 121 ARG A C 1
ATOM 957 O O . ARG A 1 121 ? -9.441 1.171 11.891 1.00 97.25 121 ARG A O 1
ATOM 964 N N . LEU A 1 122 ? -9.572 2.824 10.400 1.00 98.19 122 LEU A N 1
ATOM 965 C CA . LEU A 1 122 ? -8.436 2.392 9.582 1.00 98.19 122 LEU A CA 1
ATOM 966 C C . LEU A 1 122 ? -7.108 2.523 10.342 1.00 98.19 122 LEU A C 1
ATOM 968 O O . LEU A 1 122 ? -6.869 3.503 11.060 1.00 98.19 122 LEU A O 1
ATOM 972 N N . TYR A 1 123 ? -6.211 1.553 10.155 1.00 97.62 123 TYR A N 1
ATOM 973 C CA . TYR A 1 123 ? -4.821 1.704 10.584 1.00 97.62 123 TYR A CA 1
ATOM 974 C C . TYR A 1 123 ? -4.125 2.785 9.750 1.00 97.62 123 TYR A C 1
ATOM 976 O O . TYR A 1 123 ? -4.248 2.822 8.527 1.00 97.62 123 TYR A O 1
ATOM 984 N N . ASN A 1 124 ? -3.356 3.651 10.414 1.00 97.19 124 ASN A N 1
ATOM 985 C CA . ASN A 1 124 ? -2.624 4.740 9.768 1.00 97.19 124 ASN A CA 1
ATOM 986 C C . ASN A 1 124 ? -1.331 4.225 9.108 1.00 97.19 124 ASN A C 1
ATOM 988 O O . ASN A 1 124 ? -0.225 4.452 9.606 1.00 97.19 124 ASN A O 1
ATOM 992 N N . ILE A 1 125 ? -1.482 3.450 8.032 1.00 96.94 125 ILE A N 1
ATOM 993 C CA . ILE A 1 125 ? -0.359 2.863 7.296 1.00 96.94 125 ILE A CA 1
ATOM 994 C C . ILE A 1 125 ? 0.551 3.953 6.720 1.00 96.94 125 ILE A C 1
ATOM 996 O O . ILE A 1 125 ? 0.141 5.094 6.505 1.00 96.94 125 ILE A O 1
ATOM 1000 N N . SER A 1 126 ? 1.811 3.598 6.492 1.00 95.88 126 SER A N 1
ATOM 1001 C CA . SER A 1 126 ? 2.841 4.530 6.036 1.00 95.88 126 SER A CA 1
ATOM 1002 C C . SER A 1 126 ? 3.296 4.203 4.624 1.00 95.88 126 SER A C 1
ATOM 1004 O O . SER A 1 126 ? 3.438 3.034 4.258 1.00 95.88 126 SER A O 1
ATOM 1006 N N . PHE A 1 127 ? 3.586 5.248 3.864 1.00 95.56 127 PHE A N 1
ATOM 1007 C CA . PHE A 1 127 ? 4.342 5.136 2.632 1.00 95.56 127 PHE A CA 1
ATOM 1008 C C . PHE A 1 127 ? 5.836 5.140 2.962 1.00 95.56 127 PHE A C 1
ATOM 1010 O O . PHE A 1 127 ? 6.287 5.879 3.841 1.00 95.56 127 PHE A O 1
ATOM 1017 N N . LYS A 1 128 ? 6.613 4.299 2.276 1.00 92.94 128 LYS A N 1
ATOM 1018 C CA . LYS A 1 128 ? 8.055 4.168 2.515 1.00 92.94 128 LYS A CA 1
ATOM 1019 C C . LYS A 1 128 ? 8.845 4.509 1.261 1.00 92.94 128 LYS A C 1
ATOM 1021 O O . LYS A 1 128 ? 8.723 3.814 0.250 1.00 92.94 128 LYS A O 1
ATOM 1026 N N . PHE A 1 129 ? 9.704 5.522 1.346 1.00 91.44 129 PHE A N 1
ATOM 1027 C CA . PHE A 1 129 ? 10.616 5.861 0.256 1.00 91.44 129 PHE A CA 1
ATOM 1028 C C . PHE A 1 129 ? 11.699 4.789 0.077 1.00 91.44 129 PHE A C 1
ATOM 1030 O O . PHE A 1 129 ? 12.210 4.199 1.037 1.00 91.44 129 PHE A O 1
ATOM 1037 N N . ASP A 1 130 ? 12.117 4.565 -1.168 1.00 85.00 130 ASP A N 1
ATOM 1038 C CA . ASP A 1 130 ? 13.212 3.643 -1.474 1.00 85.00 130 ASP A CA 1
ATOM 1039 C C . ASP A 1 130 ? 14.548 4.125 -0.914 1.00 85.00 130 ASP A C 1
ATOM 1041 O O . ASP A 1 130 ? 15.370 3.303 -0.513 1.00 85.00 130 ASP A O 1
ATOM 1045 N N . GLN A 1 131 ? 14.764 5.439 -0.817 1.00 80.12 131 GLN A N 1
ATOM 1046 C CA . GLN A 1 131 ? 15.971 5.982 -0.190 1.00 80.12 131 GLN A CA 1
ATOM 1047 C C . GLN A 1 131 ? 16.095 5.551 1.278 1.00 80.12 131 GLN A C 1
ATOM 1049 O O . GLN A 1 131 ? 17.173 5.147 1.704 1.00 80.12 131 GLN A O 1
ATOM 1054 N N . GLN A 1 132 ? 14.985 5.531 2.025 1.00 75.00 132 GLN A N 1
ATOM 1055 C CA . GLN A 1 132 ? 14.961 5.048 3.412 1.00 75.00 132 GLN A CA 1
ATOM 1056 C C . GLN A 1 132 ? 15.277 3.548 3.483 1.00 75.00 132 GLN A C 1
ATOM 1058 O O . GLN A 1 132 ? 15.972 3.091 4.385 1.00 75.00 132 GLN A O 1
ATOM 1063 N N . THR A 1 133 ? 14.821 2.780 2.489 1.00 75.25 133 THR A N 1
ATOM 1064 C CA . THR A 1 133 ? 15.139 1.350 2.353 1.00 75.25 133 THR A CA 1
ATOM 1065 C C . THR A 1 133 ? 16.632 1.134 2.075 1.00 75.25 133 THR A C 1
ATOM 1067 O O . THR A 1 133 ? 17.255 0.291 2.716 1.00 75.25 133 THR A O 1
ATOM 1070 N N . ARG A 1 134 ? 17.226 1.920 1.165 1.00 71.12 134 ARG A N 1
ATOM 1071 C CA . ARG A 1 134 ? 18.667 1.875 0.845 1.00 71.12 134 ARG A CA 1
ATOM 1072 C C . ARG A 1 134 ? 19.542 2.333 2.011 1.00 71.12 134 ARG A C 1
ATOM 1074 O O . ARG A 1 134 ? 20.633 1.805 2.180 1.00 71.12 134 ARG A O 1
ATOM 1081 N N . GLY A 1 135 ? 19.051 3.271 2.818 1.00 71.06 135 GLY A N 1
ATOM 1082 C CA . GLY A 1 135 ? 19.699 3.730 4.046 1.00 71.06 135 GLY A CA 1
ATOM 1083 C C . GLY A 1 135 ? 19.522 2.797 5.248 1.00 71.06 135 GLY A C 1
ATOM 1084 O O . GLY A 1 135 ? 19.960 3.151 6.334 1.00 71.06 135 GLY A O 1
ATOM 1085 N N . GLY A 1 136 ? 18.865 1.639 5.089 1.00 70.12 136 GLY A N 1
ATOM 1086 C CA . GLY A 1 136 ? 18.687 0.668 6.173 1.00 70.12 136 GLY A CA 1
ATOM 1087 C C . GLY A 1 136 ? 17.691 1.088 7.260 1.00 70.12 136 GLY A C 1
ATOM 1088 O O . GLY A 1 136 ? 17.694 0.499 8.334 1.00 70.12 136 GLY A O 1
ATOM 1089 N N . GLN A 1 137 ? 16.826 2.074 7.006 1.00 76.69 137 GLN A N 1
ATOM 1090 C CA . GLN A 1 137 ? 15.879 2.574 8.005 1.00 76.69 137 GLN A CA 1
ATOM 1091 C C . GLN A 1 137 ? 14.696 1.609 8.158 1.00 76.69 137 GLN A C 1
ATOM 1093 O O . GLN A 1 137 ? 13.804 1.526 7.299 1.00 76.69 137 GLN A O 1
ATOM 1098 N N . TYR A 1 138 ? 14.687 0.868 9.262 1.00 74.19 138 TYR A N 1
ATOM 1099 C CA . TYR A 1 138 ? 13.625 -0.050 9.675 1.00 74.19 138 TYR A CA 1
ATOM 1100 C C . TYR A 1 138 ? 13.366 0.105 11.178 1.00 74.19 138 TYR A C 1
ATOM 1102 O O . TYR A 1 138 ? 14.207 0.619 11.909 1.00 74.19 138 TYR A O 1
ATOM 1110 N N . GLY A 1 139 ? 12.205 -0.354 11.653 1.00 74.88 139 GLY A N 1
ATOM 1111 C CA . GLY A 1 139 ? 11.887 -0.331 13.083 1.00 74.88 139 GLY A CA 1
ATOM 1112 C C . GLY A 1 139 ? 11.888 1.086 13.661 1.00 74.88 139 GLY A C 1
ATOM 1113 O O . GLY A 1 139 ? 11.187 1.955 13.149 1.00 74.88 139 GLY A O 1
ATOM 1114 N N . THR A 1 140 ? 12.669 1.309 14.720 1.00 74.38 140 THR A N 1
ATOM 1115 C CA . THR A 1 140 ? 12.775 2.597 15.429 1.00 74.38 140 THR A CA 1
ATOM 1116 C C . THR A 1 140 ? 13.415 3.704 14.600 1.00 74.38 140 THR A C 1
ATOM 1118 O O . THR A 1 140 ? 13.137 4.874 14.841 1.00 74.38 140 THR A O 1
ATOM 1121 N N . ASP A 1 141 ? 14.221 3.342 13.604 1.00 69.88 141 ASP A N 1
ATOM 1122 C CA . ASP A 1 141 ? 14.943 4.301 12.762 1.00 69.88 141 ASP A CA 1
ATOM 1123 C C . ASP A 1 141 ? 14.097 4.758 11.565 1.00 69.88 141 ASP A C 1
ATOM 1125 O O . ASP A 1 141 ? 14.509 5.608 10.773 1.00 69.88 141 ASP A O 1
ATOM 1129 N N . PHE A 1 142 ? 12.903 4.178 11.404 1.00 78.06 142 PHE A N 1
ATOM 1130 C CA . PHE A 1 142 ? 11.960 4.562 10.369 1.00 78.06 142 PHE A CA 1
ATOM 1131 C C . PHE A 1 142 ? 11.017 5.661 10.865 1.00 78.06 142 PHE A C 1
ATOM 1133 O O . PHE A 1 142 ? 10.083 5.415 11.628 1.00 78.06 142 PHE A O 1
ATOM 1140 N N . THR A 1 143 ? 11.196 6.858 10.314 1.00 78.19 143 THR A N 1
ATOM 1141 C CA . THR A 1 143 ? 10.219 7.943 10.427 1.00 78.19 143 THR A CA 1
ATOM 1142 C C . THR A 1 143 ? 9.417 8.034 9.134 1.00 78.19 143 THR A C 1
ATOM 1144 O O . THR A 1 143 ? 9.945 8.382 8.073 1.00 78.19 143 THR A O 1
ATOM 1147 N N . ALA A 1 144 ? 8.127 7.709 9.215 1.00 80.19 144 ALA A N 1
ATOM 1148 C CA . ALA A 1 144 ? 7.203 7.880 8.102 1.00 80.19 144 ALA A CA 1
ATOM 1149 C C . ALA A 1 144 ? 6.944 9.370 7.858 1.00 80.19 144 ALA A C 1
ATOM 1151 O O . ALA A 1 144 ? 6.364 10.037 8.712 1.00 80.19 144 ALA A O 1
ATOM 1152 N N . GLN A 1 145 ? 7.352 9.866 6.689 1.00 86.50 145 GLN A N 1
ATOM 1153 C CA . GLN A 1 145 ? 7.044 11.232 6.249 1.00 86.50 145 GLN A CA 1
ATOM 1154 C C . GLN A 1 145 ? 5.626 11.338 5.686 1.00 86.50 145 GLN A C 1
ATOM 1156 O O . GLN A 1 145 ? 5.003 12.386 5.784 1.00 86.50 145 GLN A O 1
ATOM 1161 N N . ILE A 1 146 ? 5.126 10.239 5.113 1.00 94.25 146 ILE A N 1
ATOM 1162 C CA . ILE A 1 146 ? 3.824 10.178 4.460 1.00 94.25 146 ILE A CA 1
ATOM 1163 C C . ILE A 1 146 ? 2.999 9.049 5.083 1.00 94.25 146 ILE A C 1
ATOM 1165 O O . ILE A 1 146 ? 3.440 7.895 5.157 1.00 94.25 146 ILE A O 1
ATOM 1169 N N . LYS A 1 147 ? 1.788 9.384 5.521 1.00 96.69 147 LYS A N 1
ATOM 1170 C CA . LYS A 1 147 ? 0.845 8.503 6.210 1.00 96.69 147 LYS A CA 1
ATOM 1171 C C . LYS A 1 147 ? -0.560 8.606 5.629 1.00 96.69 147 LYS A C 1
ATOM 1173 O O . LYS A 1 147 ? -0.926 9.603 5.015 1.00 96.69 147 LYS A O 1
ATOM 1178 N N . LEU A 1 148 ? -1.360 7.563 5.846 1.00 97.50 148 LEU A N 1
ATOM 1179 C CA . LEU A 1 148 ? -2.724 7.467 5.322 1.00 97.50 148 LEU A CA 1
ATOM 1180 C C . LEU A 1 148 ? -3.625 8.628 5.772 1.00 97.50 148 LEU A C 1
ATOM 1182 O O . LEU A 1 148 ? -4.437 9.101 4.982 1.00 97.50 148 LEU A O 1
ATOM 1186 N N . GLU A 1 149 ? -3.468 9.116 7.005 1.00 96.88 149 GLU A N 1
ATOM 1187 C CA . GLU A 1 149 ? -4.288 10.216 7.543 1.00 96.88 149 GLU A CA 1
ATOM 1188 C C . GLU A 1 149 ? -4.150 11.538 6.778 1.00 96.88 149 GLU A C 1
ATOM 1190 O O . GLU A 1 149 ? -5.038 12.379 6.859 1.00 96.88 149 GLU A O 1
ATOM 1195 N N . GLN A 1 150 ? -3.075 11.714 6.002 1.00 97.31 150 GLN A N 1
ATOM 1196 C CA . GLN A 1 150 ? -2.917 12.874 5.120 1.00 97.31 150 GLN A CA 1
ATOM 1197 C C . GLN A 1 150 ? -3.843 12.815 3.898 1.00 97.31 150 GLN A C 1
ATOM 1199 O O . GLN A 1 150 ? -4.033 13.830 3.236 1.00 97.31 150 GLN A O 1
ATOM 1204 N N . PHE A 1 151 ? -4.421 11.647 3.596 1.00 98.00 151 PHE A N 1
ATOM 1205 C CA . PHE A 1 151 ? -5.251 11.403 2.413 1.00 98.00 151 PHE A CA 1
ATOM 1206 C C . PHE A 1 151 ? -6.673 10.962 2.728 1.00 98.00 151 PHE A C 1
ATOM 1208 O O . PHE A 1 151 ? -7.546 11.120 1.878 1.00 98.00 151 PHE A O 1
ATOM 1215 N N . VAL A 1 152 ? -6.904 10.369 3.899 1.00 97.38 152 VAL A N 1
ATOM 1216 C CA . VAL A 1 152 ? -8.162 9.701 4.241 1.00 97.38 152 VAL A CA 1
ATOM 1217 C C . VAL A 1 152 ? -8.545 10.032 5.674 1.00 97.38 152 VAL A C 1
ATOM 1219 O O . VAL A 1 152 ? -7.717 9.949 6.583 1.00 97.38 152 VAL A O 1
ATOM 1222 N N . ASN A 1 153 ? -9.823 10.330 5.897 1.00 97.25 153 ASN A N 1
ATOM 1223 C CA . ASN A 1 153 ? -10.373 10.326 7.244 1.00 97.25 153 ASN A CA 1
ATOM 1224 C C . ASN A 1 153 ? -10.371 8.882 7.765 1.00 97.25 153 ASN A C 1
ATOM 1226 O O . ASN A 1 153 ? -11.100 8.027 7.268 1.00 97.25 153 ASN A O 1
ATOM 1230 N N . LEU A 1 154 ? -9.541 8.596 8.768 1.00 97.94 154 LEU A N 1
ATOM 1231 C CA . LEU A 1 154 ? -9.328 7.223 9.227 1.00 97.94 154 LEU A CA 1
ATOM 1232 C C . LEU A 1 154 ? -10.560 6.591 9.887 1.00 97.94 154 LEU A C 1
ATOM 1234 O O . LEU A 1 154 ? -10.632 5.365 9.958 1.00 97.94 154 LEU A O 1
ATOM 1238 N N . ASP A 1 155 ? -11.521 7.387 10.346 1.00 97.25 155 ASP A N 1
ATOM 1239 C CA . ASP A 1 155 ? -12.751 6.886 10.956 1.00 97.25 155 ASP A CA 1
ATOM 1240 C C . ASP A 1 155 ? -13.804 6.538 9.895 1.00 97.25 155 ASP A C 1
ATOM 1242 O O . ASP A 1 155 ? -14.454 5.497 9.999 1.00 97.25 155 ASP A O 1
ATOM 1246 N N . THR A 1 156 ? -13.934 7.349 8.839 1.00 96.12 156 THR A N 1
ATOM 1247 C CA . THR A 1 156 ? -14.950 7.138 7.788 1.00 96.12 156 THR A CA 1
ATOM 1248 C C . THR A 1 156 ? -14.432 6.335 6.595 1.00 96.12 156 THR A C 1
ATOM 1250 O O . THR A 1 156 ? -15.190 5.617 5.946 1.00 96.12 156 THR A O 1
ATOM 1253 N N . GLY A 1 157 ? -13.131 6.400 6.316 1.00 95.50 157 GLY A N 1
ATOM 1254 C CA . GLY A 1 157 ? -12.527 5.886 5.087 1.00 95.50 157 GLY A CA 1
ATOM 1255 C C . GLY A 1 157 ? -12.728 6.786 3.868 1.00 95.50 157 GLY A C 1
ATOM 1256 O O . GLY A 1 157 ? -12.361 6.391 2.765 1.00 95.50 157 GLY A O 1
ATOM 1257 N N . GLU A 1 158 ? -13.286 7.984 4.043 1.00 96.81 158 GLU A N 1
ATOM 1258 C CA . GLU A 1 158 ? -13.483 8.936 2.952 1.00 96.81 158 GLU A CA 1
ATOM 1259 C C . GLU A 1 158 ? -12.184 9.665 2.604 1.00 96.81 158 GLU A C 1
ATOM 1261 O O . GLU A 1 158 ? -11.406 10.055 3.481 1.00 96.81 158 GLU A O 1
ATOM 1266 N N . MET A 1 159 ? -11.968 9.880 1.305 1.00 96.56 159 MET A N 1
ATOM 1267 C CA . MET A 1 159 ? -10.847 10.675 0.808 1.00 96.56 159 MET A CA 1
ATOM 1268 C C . MET A 1 159 ? -10.974 12.127 1.273 1.00 96.5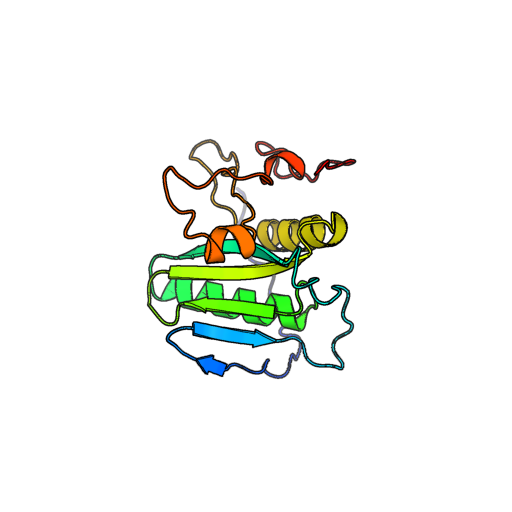6 159 MET A C 1
ATOM 1270 O O . MET A 1 159 ? -12.042 12.730 1.171 1.00 96.56 159 MET A O 1
ATOM 1274 N N . LEU A 1 160 ? -9.865 12.708 1.718 1.00 95.75 160 LEU A N 1
ATOM 1275 C CA . LEU A 1 160 ? -9.785 14.134 2.001 1.00 95.75 160 LEU A CA 1
ATOM 1276 C C . LEU A 1 160 ? -9.798 14.934 0.686 1.00 95.75 160 LEU A C 1
ATOM 1278 O O . LEU A 1 160 ? -9.200 14.487 -0.299 1.00 95.75 160 LEU A O 1
ATOM 1282 N N . PRO A 1 161 ? -10.450 16.112 0.661 1.00 88.69 161 PRO A N 1
ATOM 1283 C CA . PRO A 1 161 ? -10.555 16.933 -0.544 1.00 88.69 161 PRO A CA 1
ATOM 1284 C C . PRO A 1 161 ? -9.198 17.495 -0.989 1.00 88.69 161 PRO A C 1
ATOM 1286 O O . PRO A 1 161 ? -8.896 17.452 -2.177 1.00 88.69 161 PRO A O 1
ATOM 1289 N N . ASP A 1 162 ? -8.358 17.921 -0.037 1.00 86.75 162 ASP A N 1
ATOM 1290 C CA . ASP A 1 162 ? -7.063 18.568 -0.292 1.00 86.75 162 ASP A CA 1
ATOM 1291 C C . ASP A 1 162 ? -5.940 17.931 0.553 1.00 86.75 162 ASP A C 1
ATOM 1293 O O . ASP A 1 162 ? -5.527 18.494 1.576 1.00 86.75 162 ASP A O 1
ATOM 1297 N N . PRO A 1 163 ? -5.452 16.731 0.186 1.00 84.19 163 PRO A N 1
ATOM 1298 C CA . PRO A 1 163 ? -4.333 16.104 0.882 1.00 84.19 163 PRO A CA 1
ATOM 1299 C C . PRO A 1 163 ? -3.043 16.917 0.724 1.00 84.19 163 PRO A C 1
ATOM 1301 O O . PRO A 1 163 ? -2.768 17.476 -0.339 1.00 84.19 163 PRO A O 1
ATOM 1304 N N . LYS A 1 164 ? -2.230 16.954 1.783 1.00 76.44 164 LYS A N 1
ATOM 1305 C CA . LYS A 1 164 ? -0.948 17.672 1.811 1.00 76.44 164 LYS A CA 1
ATOM 1306 C C . LYS A 1 164 ? 0.193 16.703 2.106 1.00 76.44 164 LYS A C 1
ATOM 1308 O O . LYS A 1 164 ? 0.125 15.963 3.091 1.00 76.44 164 LYS A O 1
ATOM 1313 N N . LEU A 1 165 ? 1.208 16.729 1.244 1.00 81.56 165 LEU A N 1
ATOM 1314 C CA . LEU A 1 165 ? 2.483 16.028 1.406 1.00 81.56 165 LEU A CA 1
ATOM 1315 C C . LEU A 1 165 ? 3.509 16.911 2.113 1.00 81.56 165 LEU A C 1
ATOM 1317 O O . LEU A 1 165 ? 3.500 18.135 1.846 1.00 81.56 165 LEU A O 1
#

pLDDT: mean 83.4, std 18.86, range [31.83, 98.56]